Protein AF-A0A814Y1B4-F1 (afdb_monomer_lite)

Organism: NCBI:txid1234261

InterPro domains:
  IPR002110 Ankyrin repeat [PF00023] (1-26)
  IPR002110 Ankyrin repeat [PF12796] (43-124)
  IPR002110 Ankyrin repeat [PS50088] (1-27)
  IPR002110 Ankyrin repeat [PS50088] (38-70)
  IPR002110 Ankyrin repeat [PS50088] (71-103)
  IPR002110 Ankyrin repeat [SM00248] (1-24)
  IPR002110 Ankyrin repeat [SM00248] (38-67)
  IPR002110 Ankyrin repeat [SM00248] (71-100)
  IPR036770 Ankyrin repeat-containing domain superfamily [G3DSA:1.25.40.20] (1-32)
  IPR036770 Ankyrin repeat-containing domain superfamily [G3DSA:1.25.40.20] (34-125)
  IPR036770 Ankyrin repeat-containing domain superfamily [SSF48403] (1-124)

Sequence (125 aa):
MWAATLGHLEITQLLLDHGADVNIQSSAFLGMEEGFIKKGTALTYAIINQDEKIVKILLEKGANPDIQDKYGNSALMQASQFNNENIIKLLLNHKANIYIKNKTGQTAKDIAQEMGHTQIVKLLS

Secondary structure (DSSP, 8-state):
--HHHHHHHHHHHHHHHTT--TT--B--B-SSSTT-B--B-HHHHHHHTT-HHHHHHHHHTT--TT---TTS--HHHHHHHTT-HHHHHHHHHTT--TT---TTS--HHHHHHHTT-HHHHHHT-

Radius of gyration: 14.16 Å; chains: 1; bounding box: 40×22×35 Å

Foldseek 3Di:
DPVLVVVLCVVLVVCVPVVHDQADFDLDDDDDDPPDRKRDGNLLNCLLVVPLPSNLVSLVVPHQQCDAIPQQDGSLLSNLQVLDPSSNVSCVVSVHDQCRAGPVRDGSLNSNVVNVSVVSVVVSD

pLDDT: mean 78.01, std 19.28, range [27.59, 95.94]

Structure (mmCIF, N/CA/C/O backbone):
data_AF-A0A814Y1B4-F1
#
_entry.id   AF-A0A814Y1B4-F1
#
loop_
_atom_site.group_PDB
_atom_site.id
_atom_site.type_symbol
_atom_site.label_atom_id
_atom_site.label_alt_id
_atom_site.label_comp_id
_atom_site.label_asym_id
_atom_site.label_entity_id
_atom_site.label_seq_id
_atom_site.pdbx_PDB_ins_code
_atom_site.Cartn_x
_atom_site.Cartn_y
_atom_site.Cartn_z
_atom_site.occupancy
_atom_site.B_iso_or_equiv
_atom_site.auth_seq_id
_atom_site.auth_comp_id
_atom_site.auth_asym_id
_atom_site.auth_atom_id
_atom_site.pdbx_PDB_model_num
ATOM 1 N N . MET A 1 1 ? 26.514 8.117 -3.969 1.00 34.56 1 MET A N 1
ATOM 2 C CA . MET A 1 1 ? 25.069 8.403 -3.807 1.00 34.56 1 MET A CA 1
ATOM 3 C C . MET A 1 1 ? 24.257 8.308 -5.116 1.00 34.56 1 MET A C 1
ATOM 5 O O . MET A 1 1 ? 23.044 8.343 -5.028 1.00 34.56 1 MET A O 1
ATOM 9 N N . TRP A 1 2 ? 24.857 8.110 -6.308 1.00 27.59 2 TRP A N 1
ATOM 10 C CA . TRP A 1 2 ? 24.115 7.997 -7.589 1.00 27.59 2 TRP A CA 1
ATOM 11 C C . TRP A 1 2 ? 23.751 6.572 -8.061 1.00 27.59 2 TRP A C 1
ATOM 13 O O . TRP A 1 2 ? 22.893 6.425 -8.925 1.00 27.59 2 TRP A O 1
ATOM 23 N N . ALA A 1 3 ? 24.343 5.514 -7.493 1.00 31.38 3 ALA A N 1
ATOM 24 C CA . ALA A 1 3 ? 24.112 4.139 -7.960 1.00 31.38 3 ALA A CA 1
ATOM 25 C C . ALA A 1 3 ? 22.742 3.557 -7.555 1.00 31.38 3 ALA A C 1
ATOM 27 O O . ALA A 1 3 ? 22.166 2.778 -8.306 1.00 31.38 3 ALA A O 1
ATOM 28 N N . ALA A 1 4 ? 22.196 3.958 -6.399 1.00 42.06 4 ALA A N 1
ATOM 29 C CA . ALA A 1 4 ? 20.906 3.452 -5.929 1.00 42.06 4 ALA A CA 1
ATOM 30 C C . ALA A 1 4 ? 19.780 3.876 -6.883 1.00 42.06 4 ALA A C 1
ATOM 32 O O . ALA A 1 4 ? 19.077 3.033 -7.424 1.00 42.06 4 ALA A O 1
ATOM 33 N N . THR A 1 5 ? 19.692 5.174 -7.191 1.00 37.25 5 THR A N 1
ATOM 34 C CA . THR A 1 5 ? 18.730 5.746 -8.148 1.00 37.25 5 THR A CA 1
ATOM 35 C C . THR A 1 5 ? 18.800 5.118 -9.541 1.00 37.25 5 THR A C 1
ATOM 37 O O . THR A 1 5 ? 17.758 4.941 -10.165 1.00 37.25 5 THR A O 1
ATOM 40 N N . LEU A 1 6 ? 19.995 4.732 -10.007 1.00 38.88 6 LEU A N 1
ATOM 41 C CA . LEU A 1 6 ? 20.175 4.060 -11.299 1.00 38.88 6 LEU A CA 1
ATOM 42 C C . LEU A 1 6 ? 19.652 2.617 -11.274 1.00 38.88 6 LEU A C 1
ATOM 44 O O . LEU A 1 6 ? 18.872 2.252 -12.148 1.00 38.88 6 LEU A O 1
ATOM 48 N N . GLY A 1 7 ? 19.962 1.847 -10.2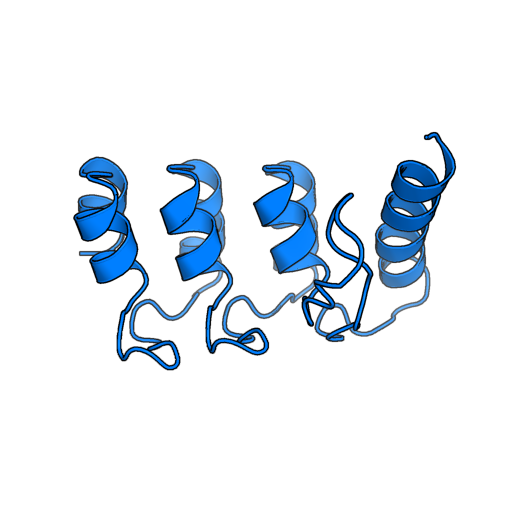25 1.00 48.81 7 GLY A N 1
ATOM 49 C CA . GLY A 1 7 ? 19.441 0.483 -10.070 1.00 48.81 7 GLY A CA 1
ATOM 50 C C . GLY A 1 7 ? 17.916 0.424 -9.898 1.00 48.81 7 GLY A C 1
ATOM 51 O O . GLY A 1 7 ? 17.280 -0.553 -10.283 1.00 48.81 7 GLY A O 1
ATOM 52 N N . HIS A 1 8 ? 17.304 1.479 -9.354 1.00 51.59 8 HIS A N 1
ATOM 53 C CA . HIS A 1 8 ? 15.853 1.572 -9.169 1.00 51.59 8 HIS A CA 1
ATOM 54 C C . HIS A 1 8 ? 15.090 1.781 -10.479 1.00 51.59 8 HIS A C 1
ATOM 56 O O . HIS A 1 8 ? 14.075 1.113 -10.703 1.00 51.59 8 HIS A O 1
ATOM 62 N N . LEU A 1 9 ? 15.600 2.669 -11.339 1.00 49.59 9 LEU A N 1
ATOM 63 C CA . LEU A 1 9 ? 15.057 2.884 -12.677 1.00 49.59 9 LEU A CA 1
ATOM 64 C C . LEU A 1 9 ? 15.305 1.647 -13.546 1.00 49.59 9 LEU A C 1
ATOM 66 O O . LEU A 1 9 ? 14.397 1.199 -14.236 1.00 49.59 9 LEU A O 1
ATOM 70 N N . GLU A 1 10 ? 16.491 1.038 -13.442 1.00 50.28 10 GLU A N 1
ATOM 71 C CA . GLU A 1 10 ? 16.812 -0.193 -14.163 1.00 50.28 10 GLU A CA 1
ATOM 72 C C . GLU A 1 10 ? 15.893 -1.344 -13.779 1.00 50.28 10 GLU A C 1
ATOM 74 O O . GLU A 1 10 ? 15.429 -2.003 -14.688 1.00 50.28 10 GLU A O 1
ATOM 79 N N . ILE A 1 11 ? 15.548 -1.578 -12.506 1.00 56.09 11 ILE A N 1
ATOM 80 C CA . ILE A 1 11 ? 14.642 -2.687 -12.140 1.00 56.09 11 ILE A CA 1
ATOM 81 C C . ILE A 1 11 ? 13.222 -2.455 -12.671 1.00 56.09 11 ILE A C 1
ATOM 83 O O . ILE A 1 11 ? 12.608 -3.388 -13.181 1.00 56.09 11 ILE A O 1
ATOM 87 N N . THR A 1 12 ? 12.687 -1.231 -12.584 1.00 55.28 12 THR A N 1
ATOM 88 C CA . THR A 1 12 ? 11.345 -0.947 -13.129 1.00 55.28 12 THR A CA 1
ATOM 89 C C . THR A 1 12 ? 11.333 -1.036 -14.653 1.00 55.28 12 THR A C 1
ATOM 91 O O . THR A 1 12 ? 10.412 -1.626 -15.215 1.00 55.28 12 THR A O 1
ATOM 94 N N . GLN A 1 13 ? 12.375 -0.527 -15.310 1.00 52.72 13 GLN A N 1
ATOM 95 C CA . GLN A 1 13 ? 12.519 -0.562 -16.763 1.00 52.72 13 GLN A CA 1
ATOM 96 C C . GLN A 1 13 ? 12.815 -1.983 -17.283 1.00 52.72 13 GLN A C 1
ATOM 98 O O . GLN A 1 13 ? 12.177 -2.418 -18.234 1.00 52.72 13 GLN A O 1
ATOM 103 N N . LEU A 1 14 ? 13.675 -2.767 -16.617 1.00 51.78 14 LEU A N 1
ATOM 104 C CA . LEU A 1 14 ? 13.932 -4.181 -16.944 1.00 51.78 14 LEU A CA 1
ATOM 105 C C . LEU A 1 14 ? 12.676 -5.033 -16.793 1.00 51.78 14 LEU A C 1
ATOM 107 O O . LEU A 1 14 ? 12.422 -5.879 -17.651 1.00 51.78 14 LEU A O 1
ATOM 111 N N . LEU A 1 15 ? 11.905 -4.828 -15.718 1.00 57.59 15 LEU A N 1
ATOM 112 C CA . LEU A 1 15 ? 10.669 -5.577 -15.488 1.00 57.59 15 LEU A CA 1
ATOM 113 C C . LEU A 1 15 ? 9.616 -5.255 -16.562 1.00 57.59 15 LEU A C 1
ATOM 115 O O . LEU A 1 15 ? 8.925 -6.161 -17.026 1.00 57.59 15 LEU A O 1
ATOM 119 N N . LEU A 1 16 ? 9.531 -3.988 -16.987 1.00 56.38 16 LEU A N 1
ATOM 120 C CA . LEU A 1 16 ? 8.621 -3.533 -18.044 1.00 56.38 16 LEU A CA 1
ATOM 121 C C . LEU A 1 16 ? 9.042 -3.998 -19.449 1.00 56.38 16 LEU A C 1
ATOM 123 O O . LEU A 1 16 ? 8.165 -4.367 -20.232 1.00 56.38 16 LEU A O 1
ATOM 127 N N . ASP A 1 17 ? 10.342 -4.012 -19.756 1.00 54.12 17 ASP A N 1
ATOM 128 C CA . ASP A 1 17 ? 10.852 -4.279 -21.109 1.00 54.12 17 ASP A CA 1
ATOM 129 C C . ASP A 1 17 ? 11.048 -5.778 -21.417 1.00 54.12 17 ASP A C 1
ATOM 131 O O . ASP A 1 17 ? 11.003 -6.166 -22.583 1.00 54.12 17 ASP A O 1
ATOM 135 N N . HIS A 1 18 ? 11.213 -6.646 -20.407 1.00 53.84 18 HIS A N 1
ATOM 136 C CA . HIS A 1 18 ? 11.494 -8.081 -20.620 1.00 53.84 18 HIS A CA 1
ATOM 137 C C . HIS A 1 18 ? 10.314 -9.026 -20.332 1.00 53.84 18 HIS A C 1
ATOM 139 O O . HIS A 1 18 ? 10.499 -10.242 -20.288 1.00 53.84 18 HIS A O 1
ATOM 145 N N . GLY A 1 19 ? 9.097 -8.504 -20.131 1.00 55.00 19 GLY A N 1
ATOM 146 C CA . GLY A 1 19 ? 7.923 -9.337 -19.823 1.00 55.00 19 GLY A CA 1
ATOM 147 C C . GLY A 1 19 ? 8.048 -10.088 -18.493 1.00 55.00 19 GLY A C 1
ATOM 148 O O . GLY A 1 19 ? 7.449 -11.149 -18.316 1.00 55.00 19 GLY A O 1
ATOM 149 N N . ALA A 1 20 ? 8.861 -9.565 -17.575 1.00 62.31 20 ALA A N 1
ATOM 150 C CA . ALA A 1 20 ? 9.033 -10.154 -16.262 1.00 62.31 20 ALA A CA 1
ATOM 151 C C . ALA A 1 20 ? 7.778 -9.924 -15.412 1.00 62.31 20 ALA A C 1
ATOM 153 O O . ALA A 1 20 ? 7.075 -8.923 -15.559 1.00 62.31 20 ALA A O 1
ATOM 154 N N . ASP A 1 21 ? 7.499 -10.857 -14.506 1.00 68.00 21 ASP A N 1
ATOM 155 C CA . ASP A 1 21 ? 6.341 -10.756 -13.626 1.00 68.00 21 ASP A CA 1
ATOM 156 C C . ASP A 1 21 ? 6.476 -9.532 -12.698 1.00 68.00 21 ASP A C 1
ATOM 158 O O . ASP A 1 21 ? 7.381 -9.433 -11.866 1.00 68.00 21 ASP A O 1
ATOM 162 N N . VAL A 1 22 ? 5.549 -8.584 -12.840 1.00 72.38 22 VAL A N 1
ATOM 163 C CA . VAL A 1 22 ? 5.480 -7.335 -12.061 1.00 72.38 22 VAL A CA 1
ATOM 164 C C . VAL A 1 22 ? 5.276 -7.585 -10.555 1.00 72.38 22 VAL A C 1
ATOM 166 O O . VAL A 1 22 ? 5.514 -6.706 -9.721 1.00 72.38 22 VAL A O 1
ATOM 169 N N . ASN A 1 23 ? 4.872 -8.805 -10.197 1.00 76.12 23 ASN A N 1
ATOM 170 C CA . ASN A 1 23 ? 4.595 -9.247 -8.835 1.00 76.12 23 ASN A CA 1
ATOM 171 C C . ASN A 1 23 ? 5.800 -9.846 -8.112 1.00 76.12 23 ASN A C 1
ATOM 173 O O . ASN A 1 23 ? 5.678 -10.242 -6.949 1.00 76.12 23 ASN A O 1
ATOM 177 N N . ILE A 1 24 ? 6.965 -9.911 -8.763 1.00 70.94 24 ILE A N 1
ATOM 178 C CA . ILE A 1 24 ? 8.170 -10.460 -8.146 1.00 70.94 24 ILE A CA 1
ATOM 179 C C . ILE A 1 24 ? 8.508 -9.665 -6.883 1.00 70.94 24 ILE A C 1
ATOM 181 O O . ILE A 1 24 ? 8.755 -8.456 -6.904 1.00 70.94 24 ILE A O 1
ATOM 185 N N . GLN A 1 25 ? 8.549 -10.380 -5.762 1.00 67.25 25 GLN A N 1
ATOM 186 C CA . GLN A 1 25 ? 9.084 -9.858 -4.518 1.00 67.25 25 GLN A CA 1
ATOM 187 C C . GLN A 1 25 ? 10.599 -9.987 -4.555 1.00 67.25 25 GLN A C 1
ATOM 189 O O . GLN A 1 25 ? 11.148 -11.073 -4.358 1.00 67.25 25 GLN A O 1
ATOM 194 N N . SER A 1 26 ? 11.283 -8.873 -4.781 1.00 62.06 26 SER A N 1
ATOM 195 C CA . SER A 1 26 ? 12.732 -8.841 -4.661 1.00 62.06 26 SER A CA 1
ATOM 196 C C . SER A 1 26 ? 13.112 -8.467 -3.233 1.00 62.06 26 SER A C 1
ATOM 198 O O . SER A 1 26 ? 12.504 -7.591 -2.608 1.00 62.06 26 SER A O 1
ATOM 200 N N . SER A 1 27 ? 14.155 -9.105 -2.706 1.00 56.06 27 SER A N 1
ATOM 201 C CA . SER A 1 27 ? 14.914 -8.568 -1.578 1.00 56.06 27 SER A CA 1
ATOM 202 C C . SER A 1 27 ? 15.782 -7.411 -2.077 1.00 56.06 27 SER A C 1
ATOM 204 O O . SER A 1 27 ? 17.008 -7.472 -2.025 1.00 56.06 27 SER A O 1
ATOM 206 N N . ALA A 1 28 ? 15.146 -6.388 -2.642 1.00 51.56 28 ALA A N 1
ATOM 207 C CA . ALA A 1 28 ? 15.835 -5.180 -3.037 1.00 51.56 28 ALA A CA 1
ATOM 208 C C . ALA A 1 28 ? 16.192 -4.402 -1.768 1.00 51.56 28 ALA A C 1
ATOM 210 O O . ALA A 1 28 ? 15.418 -4.333 -0.811 1.00 51.56 28 ALA A O 1
ATOM 211 N N . PHE A 1 29 ? 17.391 -3.838 -1.744 1.00 48.53 29 PHE A N 1
ATOM 212 C CA . PHE A 1 29 ? 17.830 -2.957 -0.675 1.00 48.53 29 PHE A CA 1
ATOM 213 C C . PHE A 1 29 ? 16.973 -1.680 -0.716 1.00 48.53 29 PHE A C 1
ATOM 215 O O . PHE A 1 29 ? 17.117 -0.852 -1.614 1.00 48.53 29 PHE A O 1
ATOM 222 N N . LEU A 1 30 ? 16.013 -1.564 0.207 1.00 48.34 30 LEU A N 1
ATOM 223 C CA . LEU A 1 30 ? 15.080 -0.440 0.296 1.00 48.34 30 LEU A CA 1
ATOM 224 C C . LEU A 1 30 ? 15.515 0.518 1.413 1.00 48.34 30 LEU A C 1
ATOM 226 O O . LEU A 1 30 ? 14.918 0.518 2.488 1.00 48.34 30 LEU A O 1
ATOM 230 N N . GLY A 1 31 ? 16.538 1.336 1.153 1.00 44.38 31 GLY A N 1
ATOM 231 C CA . GLY A 1 31 ? 16.888 2.487 1.999 1.00 44.38 31 GLY A CA 1
ATOM 232 C C . GLY A 1 31 ? 18.336 2.531 2.492 1.00 44.38 31 GLY A C 1
ATOM 233 O O . GLY A 1 31 ? 19.026 1.526 2.509 1.00 44.38 31 GLY A O 1
ATOM 234 N N . MET A 1 32 ? 18.782 3.730 2.882 1.00 40.84 32 MET A N 1
ATOM 235 C CA . MET A 1 32 ? 20.173 4.101 3.203 1.00 40.84 32 MET A CA 1
ATOM 236 C C . MET A 1 32 ? 20.730 3.541 4.528 1.00 40.84 32 MET A C 1
ATOM 238 O O . MET A 1 32 ? 21.880 3.828 4.849 1.00 40.84 32 MET A O 1
ATOM 242 N N . GLU A 1 33 ? 19.964 2.755 5.286 1.00 41.12 33 GLU A N 1
ATOM 243 C CA . GLU A 1 33 ? 20.452 2.123 6.518 1.00 41.12 33 GLU A CA 1
ATOM 244 C C . GLU A 1 33 ? 20.829 0.657 6.276 1.00 41.12 33 GLU A C 1
ATOM 246 O O . GLU A 1 33 ? 20.005 -0.175 5.880 1.00 41.12 33 GLU A O 1
ATOM 251 N N . GLU A 1 34 ? 22.101 0.341 6.527 1.00 36.16 34 GLU A N 1
ATOM 252 C CA . GLU A 1 34 ? 22.621 -1.024 6.525 1.00 36.16 34 GLU A CA 1
ATOM 253 C C . GLU A 1 34 ? 21.794 -1.906 7.481 1.00 36.16 34 GLU A C 1
ATOM 255 O O . GLU A 1 34 ? 21.759 -1.681 8.686 1.00 36.16 34 GLU A O 1
ATOM 260 N N . GLY A 1 35 ? 21.106 -2.920 6.939 1.00 44.09 35 GLY A N 1
ATOM 261 C CA . GLY A 1 35 ? 20.419 -3.956 7.728 1.00 44.09 35 GLY A CA 1
ATOM 262 C C . GLY A 1 35 ? 18.919 -4.131 7.464 1.00 44.09 35 GLY A C 1
ATOM 263 O O . GLY A 1 35 ? 18.358 -5.177 7.806 1.00 44.09 35 GLY A O 1
ATOM 264 N N . PHE A 1 36 ? 18.247 -3.195 6.787 1.00 47.50 36 PHE A N 1
ATOM 265 C CA . PHE A 1 36 ? 16.822 -3.333 6.452 1.00 47.50 36 PHE A CA 1
ATOM 266 C C . PHE A 1 36 ? 16.599 -3.960 5.067 1.00 47.50 36 PHE A C 1
ATOM 268 O O . PHE A 1 36 ? 16.192 -3.310 4.108 1.00 47.50 36 PHE A O 1
ATOM 275 N N . ILE A 1 37 ? 16.778 -5.281 4.955 1.00 48.75 37 ILE A N 1
ATOM 276 C CA . ILE A 1 37 ? 16.314 -6.019 3.766 1.00 48.75 37 ILE A CA 1
ATOM 277 C C . ILE A 1 37 ? 14.783 -6.093 3.815 1.00 48.75 37 ILE A C 1
ATOM 279 O O . ILE A 1 37 ? 14.219 -6.963 4.488 1.00 48.75 37 ILE A O 1
ATOM 283 N N . LYS A 1 38 ? 14.076 -5.170 3.160 1.00 56.84 38 LYS A N 1
ATOM 284 C CA . LYS A 1 38 ? 12.626 -5.283 2.947 1.00 56.84 38 LYS A CA 1
ATOM 285 C C . LYS A 1 38 ? 12.389 -6.084 1.666 1.00 56.84 38 LYS A C 1
ATOM 287 O O . LYS A 1 38 ? 12.850 -5.708 0.599 1.00 56.84 38 LYS A O 1
ATOM 292 N N . LYS A 1 39 ? 11.662 -7.200 1.776 1.00 63.22 39 LYS A N 1
ATOM 293 C CA . LYS A 1 39 ? 11.078 -7.852 0.598 1.00 63.22 39 LYS A CA 1
ATOM 294 C C . LYS A 1 39 ? 9.927 -6.975 0.125 1.00 63.22 39 LYS A C 1
ATOM 296 O O . LYS A 1 39 ? 8.991 -6.773 0.895 1.00 63.22 39 LYS A O 1
ATOM 301 N N . GLY A 1 40 ? 10.023 -6.452 -1.088 1.00 68.94 40 GLY A N 1
ATOM 302 C CA . GLY A 1 40 ? 9.017 -5.574 -1.678 1.00 68.94 40 GLY A CA 1
ATOM 303 C C . GLY A 1 40 ? 8.818 -5.885 -3.157 1.00 68.94 40 GLY A C 1
ATOM 304 O O . GLY A 1 40 ? 9.699 -6.446 -3.809 1.00 68.94 40 GLY A O 1
ATOM 305 N N . THR A 1 41 ? 7.645 -5.541 -3.674 1.00 79.31 41 THR A N 1
ATOM 306 C CA . THR A 1 41 ? 7.356 -5.540 -5.113 1.00 79.31 41 THR A CA 1
ATOM 307 C C . THR A 1 41 ? 7.713 -4.185 -5.720 1.00 79.31 41 THR A C 1
ATOM 309 O O . THR A 1 41 ? 7.830 -3.183 -5.000 1.00 79.31 41 THR A O 1
ATOM 312 N N . ALA A 1 42 ? 7.806 -4.122 -7.051 1.00 80.00 42 ALA A N 1
ATOM 313 C CA . ALA A 1 42 ? 7.937 -2.855 -7.774 1.00 80.00 42 ALA A CA 1
ATOM 314 C C . ALA A 1 42 ? 6.844 -1.846 -7.366 1.00 80.00 42 ALA A C 1
ATOM 316 O O . ALA A 1 42 ? 7.122 -0.660 -7.194 1.00 80.00 42 ALA A O 1
ATOM 317 N N . LEU A 1 43 ? 5.619 -2.327 -7.116 1.00 84.94 43 LEU A N 1
ATOM 318 C CA . LEU A 1 43 ? 4.501 -1.498 -6.668 1.00 84.94 43 LEU A CA 1
ATOM 319 C C . LEU A 1 43 ? 4.766 -0.874 -5.293 1.00 84.94 43 LEU A C 1
ATOM 321 O O . LEU A 1 43 ? 4.615 0.333 -5.126 1.00 84.94 43 LEU A O 1
ATOM 325 N N . THR A 1 44 ? 5.212 -1.666 -4.312 1.00 83.44 44 THR A N 1
ATOM 326 C CA . THR A 1 44 ? 5.534 -1.126 -2.977 1.00 83.44 44 THR A CA 1
ATOM 327 C C . THR A 1 44 ? 6.677 -0.115 -3.018 1.00 83.44 44 THR A C 1
ATOM 329 O O . THR A 1 44 ? 6.655 0.858 -2.269 1.00 83.44 44 THR A O 1
ATOM 332 N N . TYR A 1 45 ? 7.638 -0.291 -3.928 1.00 78.94 45 TYR A N 1
ATOM 333 C CA . TYR A 1 45 ? 8.710 0.678 -4.135 1.00 78.94 45 TYR A CA 1
ATOM 334 C C . TYR A 1 45 ? 8.180 2.012 -4.671 1.00 78.94 45 TYR A C 1
ATOM 336 O O . TYR A 1 45 ? 8.512 3.071 -4.137 1.00 78.94 45 TYR A O 1
ATOM 344 N N . ALA A 1 46 ? 7.319 1.970 -5.689 1.00 84.44 46 ALA A N 1
ATOM 345 C CA . ALA A 1 46 ? 6.696 3.168 -6.243 1.00 84.44 46 ALA A CA 1
ATOM 346 C C . ALA A 1 46 ? 5.871 3.927 -5.185 1.00 84.44 46 ALA A C 1
ATOM 348 O O . ALA A 1 46 ? 5.924 5.153 -5.126 1.00 84.44 46 ALA A O 1
ATOM 349 N N . ILE A 1 47 ? 5.189 3.201 -4.291 1.00 86.62 47 ILE A N 1
ATOM 350 C CA . ILE A 1 47 ? 4.425 3.783 -3.176 1.00 86.62 47 ILE A CA 1
ATOM 351 C C . ILE A 1 47 ? 5.336 4.471 -2.156 1.00 86.62 47 ILE A C 1
ATOM 353 O O . ILE A 1 47 ? 5.033 5.587 -1.745 1.00 86.62 47 ILE A O 1
ATOM 357 N N . ILE A 1 48 ? 6.453 3.845 -1.767 1.00 83.62 48 ILE A N 1
ATOM 358 C CA . ILE A 1 48 ? 7.411 4.437 -0.813 1.00 83.62 48 ILE A CA 1
ATOM 359 C C . ILE A 1 48 ? 8.002 5.741 -1.364 1.00 83.62 48 ILE A C 1
ATOM 361 O O . ILE A 1 48 ? 8.177 6.701 -0.618 1.00 83.62 48 ILE A O 1
ATOM 365 N N . ASN A 1 49 ? 8.270 5.797 -2.671 1.00 81.19 49 ASN A N 1
ATOM 366 C CA . ASN A 1 49 ? 8.729 7.020 -3.337 1.00 81.19 49 ASN A CA 1
ATOM 367 C C . ASN A 1 49 ? 7.599 8.010 -3.652 1.00 81.19 49 ASN A C 1
ATOM 369 O O . ASN A 1 49 ? 7.872 9.093 -4.161 1.00 81.19 49 ASN A O 1
ATOM 373 N N . GLN A 1 50 ? 6.3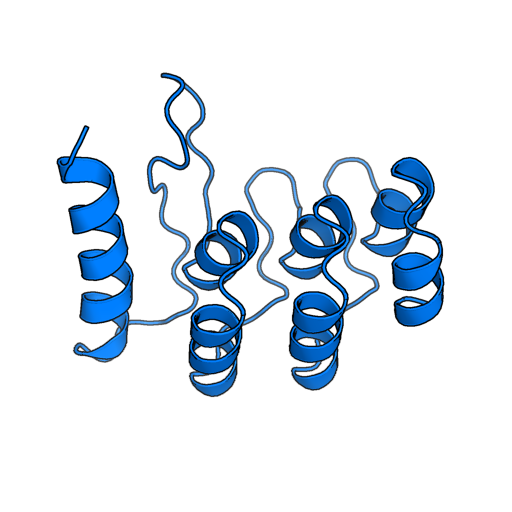47 7.649 -3.361 1.00 85.19 50 GLN A N 1
ATOM 374 C CA . GLN A 1 50 ? 5.150 8.430 -3.671 1.00 85.19 50 GLN A CA 1
ATOM 375 C C . GLN A 1 50 ? 5.011 8.785 -5.165 1.00 85.19 50 GLN A C 1
ATOM 377 O O . GLN A 1 50 ? 4.427 9.810 -5.517 1.00 85.19 50 GLN A O 1
ATOM 382 N N . ASP A 1 51 ? 5.519 7.929 -6.057 1.00 85.94 51 ASP A N 1
ATOM 383 C CA . ASP A 1 51 ? 5.417 8.134 -7.502 1.00 85.94 51 ASP A CA 1
ATOM 384 C C . ASP A 1 51 ? 4.092 7.573 -8.034 1.00 85.94 51 ASP A C 1
ATOM 386 O O . ASP A 1 51 ? 3.981 6.419 -8.458 1.00 85.94 51 ASP A O 1
ATOM 390 N N . GLU A 1 52 ? 3.065 8.420 -8.018 1.00 88.88 52 GLU A N 1
ATOM 391 C CA . GLU A 1 52 ? 1.716 8.091 -8.489 1.00 88.88 52 GLU A CA 1
ATOM 392 C C . GLU A 1 52 ? 1.685 7.593 -9.942 1.00 88.88 52 GLU A C 1
ATOM 394 O O . GLU A 1 52 ? 0.861 6.739 -10.286 1.00 88.88 52 GLU A O 1
ATOM 399 N N . LYS A 1 53 ? 2.580 8.099 -10.803 1.00 86.94 53 LYS A N 1
ATOM 400 C CA . LYS A 1 53 ? 2.622 7.708 -12.219 1.00 86.94 53 LYS A CA 1
ATOM 401 C C . LYS A 1 53 ? 3.118 6.278 -12.355 1.00 86.94 53 LYS A C 1
ATOM 403 O O . LYS A 1 53 ? 2.489 5.487 -13.057 1.00 86.94 53 LYS A O 1
ATOM 408 N N . ILE A 1 54 ? 4.202 5.935 -11.659 1.00 83.75 54 ILE A N 1
ATOM 409 C CA . ILE A 1 54 ? 4.739 4.571 -11.669 1.00 83.75 54 ILE A CA 1
ATOM 410 C C . ILE A 1 54 ? 3.754 3.608 -10.999 1.00 83.75 54 ILE A C 1
ATOM 412 O O . ILE A 1 54 ? 3.504 2.535 -11.545 1.00 83.75 54 ILE A O 1
ATOM 416 N N . VAL A 1 55 ? 3.129 3.994 -9.879 1.00 88.69 55 VAL A N 1
ATOM 417 C CA . VAL A 1 55 ? 2.077 3.184 -9.233 1.00 88.69 55 VAL A CA 1
ATOM 418 C C . VAL A 1 55 ? 0.967 2.848 -10.226 1.00 88.69 55 VAL A C 1
ATOM 420 O O . VAL A 1 55 ? 0.601 1.681 -10.363 1.00 88.69 55 VAL A O 1
ATOM 423 N N . LYS A 1 56 ? 0.462 3.850 -10.954 1.00 89.06 56 LYS A N 1
ATOM 424 C CA . LYS A 1 56 ? -0.583 3.648 -11.960 1.00 89.06 56 LYS A CA 1
ATOM 425 C C . LYS A 1 56 ? -0.133 2.693 -13.069 1.00 89.06 56 LYS A C 1
ATOM 427 O O . LYS A 1 56 ? -0.850 1.739 -13.350 1.00 89.06 56 LYS A O 1
ATOM 432 N N . ILE A 1 57 ? 1.052 2.906 -13.648 1.00 86.31 57 ILE A N 1
ATOM 433 C CA . ILE A 1 57 ? 1.591 2.047 -14.718 1.00 86.31 57 ILE A CA 1
ATOM 434 C C . ILE A 1 57 ? 1.724 0.597 -14.241 1.00 86.31 57 ILE A C 1
ATOM 436 O O . ILE A 1 57 ? 1.340 -0.325 -14.955 1.00 86.31 57 ILE A O 1
ATOM 440 N N . LEU A 1 58 ? 2.246 0.379 -13.032 1.00 86.19 58 LEU A N 1
ATOM 441 C CA . LEU A 1 58 ? 2.424 -0.966 -12.485 1.00 86.19 58 LEU A CA 1
ATOM 442 C C . LEU A 1 58 ? 1.079 -1.665 -12.258 1.00 86.19 58 LEU A C 1
ATOM 444 O O . LEU A 1 58 ? 0.936 -2.834 -12.613 1.00 86.19 58 LEU A O 1
ATOM 448 N N . LEU A 1 59 ? 0.082 -0.956 -11.726 1.00 89.31 59 LEU A N 1
ATOM 449 C CA . LEU A 1 59 ? -1.268 -1.495 -11.546 1.00 89.31 59 LEU A CA 1
ATOM 450 C C . LEU A 1 59 ? -1.940 -1.826 -12.889 1.00 89.31 59 LEU A C 1
ATOM 452 O O . LEU A 1 59 ? -2.504 -2.910 -13.035 1.00 89.31 59 LEU A O 1
ATOM 456 N N . GLU A 1 60 ? -1.801 -0.961 -13.898 1.00 88.81 60 GLU A N 1
ATOM 457 C CA . GLU A 1 60 ? -2.294 -1.210 -15.264 1.00 88.81 60 GLU A CA 1
ATOM 458 C C . GLU A 1 60 ? -1.602 -2.413 -15.927 1.00 88.81 60 GLU A C 1
ATOM 460 O O . GLU A 1 60 ? -2.198 -3.105 -16.753 1.00 88.81 60 GLU A O 1
ATOM 465 N N . LYS A 1 61 ? -0.356 -2.704 -15.538 1.00 84.00 61 LYS A N 1
ATOM 466 C CA . LYS A 1 61 ? 0.411 -3.884 -15.968 1.00 84.00 61 LYS A CA 1
ATOM 467 C C . LYS A 1 61 ? 0.082 -5.156 -15.176 1.00 84.00 61 LYS A C 1
ATOM 469 O O . LYS A 1 61 ? 0.698 -6.189 -15.425 1.00 84.00 61 LYS A O 1
ATOM 474 N N . GLY A 1 62 ? -0.885 -5.109 -14.260 1.00 85.19 62 GLY A N 1
ATOM 475 C CA . GLY A 1 62 ? -1.328 -6.270 -13.486 1.00 85.19 62 GLY A CA 1
ATOM 476 C C . GLY A 1 62 ? -0.562 -6.491 -12.182 1.00 85.19 62 GLY A C 1
ATOM 477 O O . GLY A 1 62 ? -0.527 -7.618 -11.683 1.00 85.19 62 GLY A O 1
ATOM 478 N N . ALA A 1 63 ? 0.056 -5.446 -11.620 1.00 87.56 63 ALA A N 1
ATOM 479 C CA . ALA A 1 63 ? 0.616 -5.526 -10.276 1.00 87.56 63 ALA A CA 1
ATOM 480 C C . ALA A 1 63 ? -0.488 -5.816 -9.259 1.00 87.56 63 ALA A C 1
ATOM 482 O O . ALA A 1 63 ? -1.497 -5.117 -9.193 1.00 87.56 63 ALA A O 1
ATOM 483 N N . ASN A 1 64 ? -0.266 -6.833 -8.440 1.00 89.69 64 ASN A N 1
ATOM 484 C CA . ASN A 1 64 ? -1.158 -7.249 -7.383 1.00 89.69 64 ASN A CA 1
ATOM 485 C C . ASN A 1 64 ? -0.885 -6.403 -6.120 1.00 89.69 64 ASN A C 1
ATOM 487 O O . ASN A 1 64 ? 0.173 -6.553 -5.495 1.00 89.69 64 ASN A O 1
ATOM 491 N N . PRO A 1 65 ? -1.824 -5.527 -5.712 1.00 92.00 65 PRO A N 1
ATOM 492 C CA . PRO A 1 65 ? -1.676 -4.687 -4.522 1.00 92.00 65 PRO A CA 1
ATOM 493 C C . PRO A 1 65 ? -1.757 -5.463 -3.198 1.00 92.00 65 PRO A C 1
ATOM 495 O O . PRO A 1 65 ? -1.359 -4.938 -2.153 1.00 92.00 65 PRO A O 1
ATOM 498 N N . ASP A 1 66 ? -2.231 -6.707 -3.233 1.00 93.06 66 ASP A N 1
ATOM 499 C CA . ASP A 1 66 ? -2.467 -7.532 -2.047 1.00 93.06 66 ASP A CA 1
ATOM 500 C C . ASP A 1 66 ? -1.228 -8.317 -1.605 1.00 93.06 66 ASP A C 1
ATOM 502 O O . ASP A 1 66 ? -1.241 -8.983 -0.569 1.00 93.06 66 ASP A O 1
ATOM 506 N N . ILE A 1 67 ? -0.134 -8.230 -2.366 1.00 88.44 67 ILE A N 1
ATOM 507 C CA . ILE A 1 67 ? 1.130 -8.866 -2.003 1.00 88.44 67 ILE A CA 1
ATOM 508 C C . ILE A 1 67 ? 1.663 -8.242 -0.713 1.00 88.44 67 ILE A C 1
ATOM 510 O O . ILE A 1 67 ? 1.939 -7.044 -0.638 1.00 88.44 67 ILE A O 1
ATOM 514 N N . GLN A 1 68 ? 1.834 -9.090 0.298 1.00 89.44 68 GLN A N 1
ATOM 515 C CA . GLN A 1 68 ? 2.304 -8.688 1.614 1.00 89.44 68 GLN A CA 1
ATOM 516 C C . GLN A 1 68 ? 3.830 -8.754 1.714 1.00 89.44 68 GLN A C 1
ATOM 518 O O . GLN A 1 68 ? 4.457 -9.729 1.292 1.00 89.44 68 GLN A O 1
ATOM 523 N N . ASP A 1 69 ? 4.432 -7.733 2.319 1.00 84.06 69 ASP A N 1
ATOM 524 C CA . ASP A 1 69 ? 5.855 -7.731 2.655 1.00 84.06 69 ASP A CA 1
ATOM 525 C C . ASP A 1 69 ? 6.189 -8.723 3.794 1.00 84.06 69 ASP A C 1
ATOM 527 O O . ASP A 1 69 ? 5.338 -9.430 4.344 1.00 84.06 69 ASP A O 1
ATOM 531 N N . LYS A 1 70 ? 7.460 -8.760 4.212 1.00 82.88 70 LYS A N 1
ATOM 532 C CA . LYS A 1 70 ? 7.918 -9.639 5.306 1.00 82.88 70 LYS A CA 1
ATOM 533 C C . LYS A 1 70 ? 7.241 -9.372 6.664 1.00 82.88 70 LYS A C 1
ATOM 535 O O . LYS A 1 70 ? 7.334 -10.221 7.556 1.00 82.88 70 LYS A O 1
ATOM 540 N N . TYR A 1 71 ? 6.589 -8.227 6.836 1.00 85.12 71 TYR A N 1
ATOM 541 C CA . TYR A 1 71 ? 5.841 -7.829 8.029 1.00 85.12 71 TYR A CA 1
ATOM 542 C C . TYR A 1 71 ? 4.327 -8.038 7.872 1.00 85.12 71 TYR A C 1
ATOM 544 O O . TYR A 1 71 ? 3.573 -7.804 8.816 1.00 85.12 71 TYR A O 1
ATOM 552 N N . GLY A 1 72 ? 3.873 -8.533 6.719 1.00 89.38 72 GLY A N 1
ATOM 553 C CA . GLY A 1 72 ? 2.455 -8.689 6.417 1.00 89.38 72 GLY A CA 1
ATOM 554 C C . GLY A 1 72 ? 1.805 -7.412 5.871 1.00 89.38 72 GLY A C 1
ATOM 555 O O . GLY A 1 72 ? 0.585 -7.368 5.750 1.00 89.38 72 GLY A O 1
ATOM 556 N N . ASN A 1 73 ? 2.564 -6.361 5.561 1.00 90.19 73 ASN A N 1
ATOM 557 C CA . ASN A 1 73 ? 1.970 -5.122 5.070 1.00 90.19 73 ASN A CA 1
ATOM 558 C C . ASN A 1 73 ? 1.669 -5.213 3.571 1.00 90.19 73 ASN A C 1
ATOM 560 O O . ASN A 1 73 ? 2.564 -5.539 2.791 1.00 90.19 73 ASN A O 1
ATOM 564 N N . SER A 1 74 ? 0.436 -4.890 3.174 1.00 92.81 74 SER A N 1
ATOM 565 C CA . SER A 1 74 ? 0.042 -4.742 1.766 1.00 92.81 74 SER A CA 1
ATOM 566 C C . SER A 1 74 ? 0.408 -3.360 1.213 1.00 92.81 74 SER A C 1
ATOM 568 O O . SER A 1 74 ? 0.765 -2.443 1.963 1.00 92.81 74 SER A O 1
ATOM 570 N N . ALA A 1 75 ? 0.258 -3.173 -0.101 1.00 92.25 75 ALA A N 1
ATOM 571 C CA . ALA A 1 75 ? 0.438 -1.873 -0.747 1.00 92.25 75 ALA A CA 1
ATOM 572 C C . ALA A 1 75 ? -0.455 -0.782 -0.123 1.00 92.25 75 ALA A C 1
ATOM 574 O O . ALA A 1 75 ? -0.007 0.343 0.102 1.00 92.25 75 ALA A O 1
ATOM 575 N N . LEU A 1 76 ? -1.698 -1.131 0.225 1.00 94.00 76 LEU A N 1
ATOM 576 C CA . LEU A 1 76 ? -2.661 -0.203 0.817 1.00 94.00 76 LEU A CA 1
ATOM 577 C C . LEU A 1 76 ? -2.263 0.234 2.233 1.00 94.00 76 LEU A C 1
ATOM 579 O O . LEU A 1 76 ? -2.444 1.395 2.598 1.00 94.00 76 LEU A O 1
ATOM 583 N N . MET A 1 77 ? -1.674 -0.674 3.017 1.00 93.38 77 MET A N 1
ATOM 584 C CA . MET A 1 77 ? -1.133 -0.351 4.340 1.00 93.38 77 MET A CA 1
ATOM 585 C C . MET A 1 77 ? 0.041 0.616 4.242 1.00 93.38 77 MET A C 1
ATOM 587 O O . MET A 1 77 ? 0.072 1.600 4.973 1.00 93.38 77 MET A O 1
ATOM 591 N N . GLN A 1 78 ? 0.968 0.375 3.309 1.00 90.19 78 GLN A N 1
ATOM 592 C CA . GLN A 1 78 ? 2.093 1.282 3.065 1.00 90.19 78 GLN A CA 1
ATOM 593 C C . GLN A 1 78 ? 1.585 2.663 2.630 1.00 90.19 78 GLN A C 1
ATOM 595 O O . GLN A 1 78 ? 1.964 3.667 3.222 1.00 90.19 78 GLN A O 1
ATOM 600 N N . ALA A 1 79 ? 0.650 2.730 1.676 1.00 92.00 79 ALA A N 1
ATOM 601 C CA . ALA A 1 79 ? 0.059 3.997 1.238 1.00 92.00 79 ALA A CA 1
ATOM 602 C C . ALA A 1 79 ? -0.655 4.751 2.379 1.00 92.00 79 ALA A C 1
ATOM 604 O O . ALA A 1 79 ? -0.578 5.979 2.454 1.00 92.00 79 ALA A O 1
ATOM 605 N N . SER A 1 80 ? -1.287 4.022 3.306 1.00 92.81 80 SER A N 1
ATOM 606 C CA . SER A 1 80 ? -1.971 4.597 4.474 1.00 92.81 80 SER A CA 1
ATOM 607 C C . SER A 1 80 ? -1.013 5.266 5.463 1.00 92.81 80 SER A C 1
ATOM 609 O O . SER A 1 80 ? -1.418 6.202 6.151 1.00 92.81 80 SER A O 1
ATOM 611 N N . G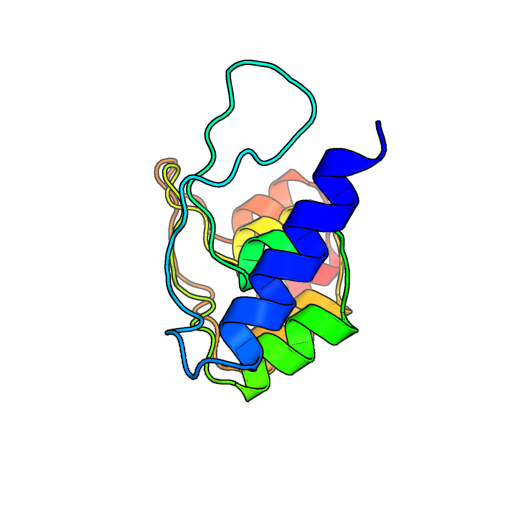LN A 1 81 ? 0.259 4.849 5.501 1.00 90.25 81 GLN A N 1
ATOM 612 C CA . GLN A 1 81 ? 1.300 5.490 6.316 1.00 90.25 81 GLN A CA 1
ATOM 613 C C . GLN A 1 81 ? 1.745 6.845 5.754 1.00 90.25 81 GLN A C 1
ATOM 615 O O . GLN A 1 81 ? 2.154 7.707 6.521 1.00 90.25 81 GLN A O 1
ATOM 620 N N . PHE A 1 82 ? 1.652 7.055 4.438 1.00 85.75 82 PHE A N 1
ATOM 621 C CA . PHE A 1 82 ? 2.136 8.275 3.776 1.00 85.75 82 PHE A CA 1
ATOM 622 C C . PHE A 1 82 ? 1.043 9.335 3.546 1.00 85.75 82 PHE A C 1
ATOM 624 O O . PHE A 1 82 ? 1.325 10.374 2.959 1.00 85.75 82 PHE A O 1
ATOM 631 N N . ASN A 1 83 ? -0.199 9.088 3.989 1.00 87.31 83 ASN A N 1
ATOM 632 C CA . ASN A 1 83 ? -1.360 9.975 3.792 1.00 87.31 83 ASN A CA 1
ATOM 633 C C . ASN A 1 83 ? -1.638 10.354 2.321 1.00 87.31 83 ASN A C 1
ATOM 635 O O . ASN A 1 83 ? -2.224 11.401 2.045 1.00 87.31 83 ASN A O 1
ATOM 639 N N . ASN A 1 84 ? -1.213 9.533 1.356 1.00 87.00 84 ASN A N 1
ATOM 640 C CA . ASN A 1 84 ? -1.404 9.844 -0.058 1.00 87.00 84 ASN A CA 1
ATOM 641 C C . ASN A 1 84 ? -2.751 9.293 -0.559 1.00 87.00 84 ASN A C 1
ATOM 643 O O . ASN A 1 84 ? -2.888 8.116 -0.905 1.00 87.00 84 ASN A O 1
ATOM 647 N N . GLU A 1 85 ? -3.750 10.175 -0.625 1.00 92.69 85 GLU A N 1
ATOM 648 C CA . GLU A 1 85 ? -5.100 9.858 -1.104 1.00 92.69 85 GLU A CA 1
ATOM 649 C C . GLU A 1 85 ? -5.145 9.344 -2.544 1.00 92.69 85 GLU A C 1
ATOM 651 O O . GLU A 1 85 ? -5.975 8.491 -2.863 1.00 92.69 85 GLU A O 1
ATOM 656 N N . ASN A 1 86 ? -4.295 9.867 -3.428 1.00 93.50 86 ASN A N 1
ATOM 657 C CA . ASN A 1 86 ? -4.315 9.508 -4.844 1.00 93.50 86 ASN A CA 1
ATOM 658 C C . ASN A 1 86 ? -3.850 8.067 -5.036 1.00 93.50 86 ASN A C 1
ATOM 660 O O . ASN A 1 86 ? -4.505 7.297 -5.737 1.00 93.50 86 ASN A O 1
ATOM 664 N N . ILE A 1 87 ? -2.773 7.677 -4.351 1.00 93.94 87 ILE A N 1
ATOM 665 C CA . ILE A 1 87 ? -2.275 6.298 -4.357 1.00 93.94 87 ILE A CA 1
ATOM 666 C C . ILE A 1 87 ? -3.324 5.348 -3.771 1.00 93.94 87 ILE A C 1
ATOM 668 O O . ILE A 1 87 ? -3.595 4.307 -4.365 1.00 93.94 87 ILE A O 1
ATOM 672 N N . ILE A 1 88 ? -3.969 5.715 -2.658 1.00 94.56 88 ILE A N 1
ATOM 673 C CA . ILE A 1 88 ? -5.060 4.919 -2.066 1.00 94.56 88 ILE A CA 1
ATOM 674 C C . ILE A 1 88 ? -6.194 4.728 -3.081 1.00 94.56 88 ILE A C 1
ATOM 676 O O . ILE A 1 88 ? -6.613 3.598 -3.322 1.00 94.56 88 ILE A O 1
ATOM 680 N N . LYS A 1 89 ? -6.653 5.803 -3.736 1.00 94.75 89 LYS A N 1
ATOM 681 C CA . LYS A 1 89 ? -7.696 5.727 -4.773 1.00 94.75 89 LYS A CA 1
ATOM 682 C C . LYS A 1 89 ? -7.266 4.850 -5.951 1.00 94.75 89 LYS A C 1
ATOM 684 O O . LYS A 1 89 ? -8.065 4.043 -6.416 1.00 94.75 89 LYS A O 1
ATOM 689 N N . LEU A 1 90 ? -6.019 4.961 -6.415 1.00 94.81 90 LEU A N 1
ATOM 690 C CA . LEU A 1 90 ? -5.483 4.112 -7.485 1.00 94.81 90 LEU A CA 1
ATOM 691 C C . LEU A 1 90 ? -5.506 2.629 -7.100 1.00 94.81 90 LEU A C 1
ATOM 693 O O . LEU A 1 90 ? -5.942 1.806 -7.906 1.00 94.81 90 LEU A O 1
ATOM 697 N N . LEU A 1 91 ? -5.090 2.297 -5.877 1.00 94.31 91 LEU A N 1
ATOM 698 C CA . LEU A 1 91 ? -5.096 0.927 -5.360 1.00 94.31 91 LEU A CA 1
ATOM 699 C C . LEU A 1 91 ? -6.526 0.380 -5.225 1.00 94.31 91 LEU A C 1
ATOM 701 O O . LEU A 1 91 ? -6.798 -0.735 -5.668 1.00 94.31 91 LEU A O 1
ATOM 705 N N . LEU A 1 92 ? -7.457 1.172 -4.684 1.00 93.94 92 LEU A N 1
ATOM 706 C CA . LEU A 1 92 ? -8.870 0.790 -4.561 1.00 93.94 92 LEU A CA 1
ATOM 707 C C . LEU A 1 92 ? -9.533 0.585 -5.930 1.00 93.94 92 LEU A C 1
ATOM 709 O O . LEU A 1 92 ? -10.252 -0.395 -6.125 1.00 93.94 92 LEU A O 1
ATOM 713 N N . ASN A 1 93 ? -9.235 1.446 -6.908 1.00 94.75 93 ASN A N 1
ATOM 714 C CA . ASN A 1 93 ? -9.717 1.293 -8.285 1.00 94.75 93 ASN A CA 1
ATOM 715 C C . ASN A 1 93 ? -9.222 -0.009 -8.938 1.00 94.75 93 ASN A C 1
ATOM 717 O O . ASN A 1 93 ? -9.915 -0.573 -9.782 1.00 94.75 93 ASN A O 1
ATOM 721 N N . HIS A 1 94 ? -8.062 -0.516 -8.511 1.00 93.56 94 HIS A N 1
ATOM 722 C CA . HIS A 1 94 ? -7.511 -1.807 -8.933 1.00 93.56 94 HIS A CA 1
ATOM 723 C C . HIS A 1 94 ? -7.847 -2.948 -7.961 1.00 93.56 94 HIS A C 1
ATOM 725 O O . HIS A 1 94 ? -7.156 -3.963 -7.930 1.00 93.56 94 HIS A O 1
ATOM 731 N N . LYS A 1 95 ? -8.946 -2.810 -7.203 1.00 92.62 95 LYS A N 1
ATOM 732 C CA . LYS A 1 95 ? -9.519 -3.845 -6.327 1.00 92.62 95 LYS A CA 1
ATOM 733 C C . LYS A 1 95 ? -8.589 -4.318 -5.204 1.00 92.62 95 LYS A C 1
ATOM 735 O O . LYS A 1 95 ? -8.687 -5.471 -4.791 1.00 92.62 95 LYS A O 1
ATOM 740 N N . ALA A 1 96 ? -7.725 -3.441 -4.687 1.00 93.38 96 ALA A N 1
ATOM 741 C CA . ALA A 1 96 ? -6.937 -3.750 -3.497 1.00 93.38 96 ALA A CA 1
ATOM 742 C C . ALA A 1 96 ? -7.836 -4.142 -2.314 1.00 93.38 96 ALA A C 1
ATOM 744 O O . ALA A 1 96 ? -8.822 -3.462 -2.008 1.00 93.38 96 ALA A O 1
ATOM 745 N N . ASN A 1 97 ? -7.480 -5.223 -1.628 1.00 94.00 97 ASN A N 1
ATOM 746 C CA . ASN A 1 97 ? -8.244 -5.744 -0.509 1.00 94.00 97 ASN A CA 1
ATOM 747 C C . ASN A 1 97 ? -7.983 -4.927 0.766 1.00 94.00 97 ASN A C 1
ATOM 749 O O . ASN A 1 97 ? -6.903 -4.964 1.363 1.00 94.00 97 ASN A O 1
ATOM 753 N N . ILE A 1 98 ? -9.020 -4.224 1.220 1.00 94.88 98 ILE A N 1
ATOM 754 C CA . ILE A 1 98 ? -8.986 -3.378 2.420 1.00 94.88 98 ILE A CA 1
ATOM 755 C C . ILE A 1 98 ? -8.923 -4.174 3.736 1.00 94.88 98 ILE A C 1
ATOM 757 O O . ILE A 1 98 ? -8.563 -3.614 4.770 1.00 94.88 98 ILE A O 1
ATOM 761 N N . TYR A 1 99 ? -9.258 -5.469 3.711 1.00 94.50 99 TYR A N 1
ATOM 762 C CA . TYR A 1 99 ? -9.385 -6.323 4.899 1.00 94.50 99 TYR A CA 1
ATOM 763 C C . TYR A 1 99 ? -8.130 -7.137 5.222 1.00 94.50 99 TYR A C 1
ATOM 765 O O . TYR A 1 99 ? -8.130 -7.900 6.192 1.00 94.50 99 TYR A O 1
ATOM 773 N N . ILE A 1 100 ? -7.067 -7.007 4.422 1.00 94.19 100 ILE A N 1
ATOM 774 C CA . ILE A 1 100 ? -5.788 -7.655 4.719 1.00 94.19 100 ILE A CA 1
ATOM 775 C C . ILE A 1 100 ? -5.321 -7.207 6.103 1.00 94.19 100 ILE A C 1
ATOM 777 O O . ILE A 1 100 ? -5.429 -6.033 6.452 1.00 94.19 100 ILE A O 1
ATOM 781 N N . LYS A 1 101 ? -4.792 -8.156 6.878 1.00 95.44 101 LYS A N 1
ATOM 782 C CA . LYS A 1 101 ? -4.172 -7.904 8.178 1.00 95.44 101 LYS A CA 1
ATOM 783 C C . LYS A 1 101 ? -2.683 -8.189 8.105 1.00 95.44 101 LYS A C 1
ATOM 785 O O . LYS A 1 101 ? -2.274 -9.217 7.558 1.00 95.44 101 LYS A O 1
ATOM 790 N N . ASN A 1 102 ? -1.883 -7.290 8.661 1.00 93.50 102 ASN A N 1
ATOM 791 C CA . ASN A 1 102 ? -0.456 -7.527 8.830 1.00 93.50 102 ASN A CA 1
ATOM 792 C C . ASN A 1 102 ? -0.194 -8.464 10.023 1.00 93.50 102 ASN A C 1
ATOM 794 O O . ASN A 1 102 ? -1.118 -8.948 10.682 1.00 93.50 102 ASN A O 1
ATOM 798 N N . LYS A 1 103 ? 1.083 -8.724 10.323 1.00 93.44 103 LYS A N 1
ATOM 799 C CA . LYS A 1 103 ? 1.467 -9.617 11.429 1.00 93.44 103 LYS A CA 1
ATOM 800 C C . LYS A 1 103 ? 1.084 -9.099 12.818 1.00 93.44 103 LYS A C 1
ATOM 802 O O . LYS A 1 103 ? 1.026 -9.899 13.744 1.00 93.44 103 LYS A O 1
ATOM 807 N N . THR A 1 104 ? 0.820 -7.801 12.969 1.00 93.19 104 THR A N 1
ATOM 808 C CA . THR A 1 104 ? 0.312 -7.206 14.216 1.00 93.19 104 THR A CA 1
ATOM 809 C C . THR A 1 104 ? -1.219 -7.208 14.281 1.00 93.19 104 THR A C 1
ATOM 811 O O . THR A 1 104 ? -1.789 -6.777 15.278 1.00 93.19 104 THR A O 1
ATOM 814 N N . GLY A 1 105 ? -1.901 -7.733 13.255 1.00 94.44 105 GLY A N 1
ATOM 815 C CA . GLY A 1 105 ? -3.360 -7.809 13.187 1.00 94.44 105 GLY A CA 1
ATOM 816 C C . GLY A 1 105 ? -4.040 -6.527 12.700 1.00 94.44 105 GLY A C 1
ATOM 817 O O . GLY A 1 105 ? -5.269 -6.474 12.713 1.00 94.44 105 GLY A O 1
ATOM 818 N N . GLN A 1 106 ? -3.270 -5.533 12.254 1.00 95.00 106 GLN A N 1
ATOM 819 C CA . GLN A 1 106 ? -3.762 -4.239 11.784 1.00 95.00 106 GLN A CA 1
ATOM 820 C C . GLN A 1 106 ? -4.127 -4.285 10.298 1.00 95.00 106 GLN A C 1
ATOM 822 O O . GLN A 1 106 ? -3.427 -4.899 9.486 1.00 95.00 10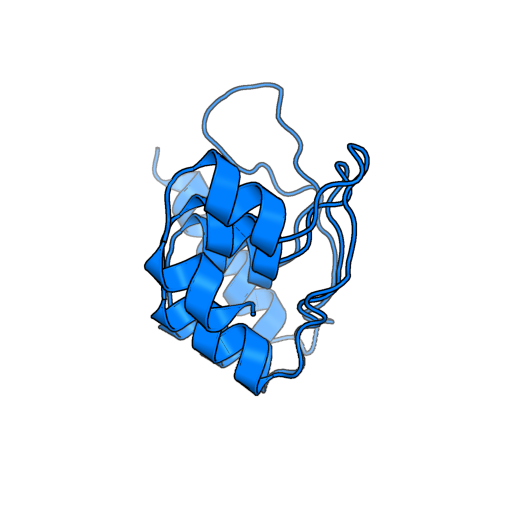6 GLN A O 1
ATOM 827 N N . THR A 1 107 ? -5.211 -3.602 9.946 1.00 95.94 107 THR A N 1
ATOM 828 C CA . THR A 1 107 ? -5.639 -3.306 8.574 1.00 95.94 107 THR A CA 1
ATOM 829 C C . THR A 1 107 ? -5.074 -1.966 8.091 1.00 95.94 107 THR A C 1
ATOM 831 O O . THR A 1 107 ? -4.543 -1.176 8.872 1.00 95.94 107 THR A O 1
ATOM 834 N N . ALA A 1 108 ? -5.226 -1.660 6.798 1.00 94.06 108 ALA A N 1
ATOM 835 C CA . ALA A 1 108 ? -4.867 -0.342 6.262 1.00 94.06 108 ALA A CA 1
ATOM 836 C C . ALA A 1 108 ? -5.622 0.801 6.971 1.00 94.06 108 ALA A C 1
ATOM 838 O O . ALA A 1 108 ? -5.048 1.857 7.239 1.00 94.06 108 ALA A O 1
ATOM 839 N N . LYS A 1 109 ? -6.887 0.563 7.344 1.00 95.31 109 LYS A N 1
ATOM 840 C CA . LYS A 1 109 ? -7.702 1.517 8.100 1.00 95.31 109 LYS A CA 1
ATOM 841 C C . LYS A 1 109 ? -7.168 1.733 9.515 1.00 95.31 109 LYS A C 1
ATOM 843 O O . LYS A 1 109 ? -7.088 2.883 9.936 1.00 95.31 109 LYS A O 1
ATOM 848 N N . ASP A 1 110 ? -6.771 0.668 10.212 1.00 95.19 110 ASP A N 1
ATOM 849 C CA . ASP A 1 110 ? -6.210 0.774 11.568 1.00 95.19 110 ASP A CA 1
ATOM 850 C C . ASP A 1 110 ? -4.916 1.601 11.560 1.00 95.19 110 ASP A C 1
ATOM 852 O O . ASP A 1 110 ? -4.739 2.488 12.390 1.00 95.19 110 ASP A O 1
ATOM 856 N N . ILE A 1 111 ? -4.055 1.384 10.559 1.00 93.31 111 ILE A N 1
ATOM 857 C CA . ILE A 1 111 ? -2.831 2.176 10.363 1.00 93.31 111 ILE A CA 1
ATOM 858 C C . ILE A 1 111 ? -3.167 3.648 10.090 1.00 93.31 111 ILE A C 1
ATOM 860 O O . ILE A 1 111 ? -2.570 4.541 10.685 1.00 93.31 111 ILE A O 1
ATOM 864 N N . ALA A 1 112 ? -4.136 3.926 9.212 1.00 94.00 112 ALA A N 1
ATOM 865 C CA . ALA A 1 112 ? -4.564 5.298 8.938 1.00 94.00 112 ALA A CA 1
ATOM 866 C C . ALA A 1 112 ? -5.148 5.990 10.185 1.00 94.00 112 ALA A C 1
ATOM 868 O O . ALA A 1 112 ? -4.950 7.191 10.362 1.00 94.00 112 ALA A O 1
ATOM 869 N N . GLN A 1 113 ? -5.849 5.250 11.051 1.00 94.88 113 GLN A N 1
ATOM 870 C CA . GLN A 1 113 ? -6.364 5.763 12.323 1.00 94.88 113 GLN A CA 1
ATOM 871 C C . GLN A 1 113 ? -5.237 6.076 13.309 1.00 94.88 113 GLN A C 1
ATOM 873 O O . GLN A 1 113 ? -5.240 7.162 13.885 1.00 94.88 113 GLN A O 1
ATOM 878 N N . GLU A 1 114 ? -4.268 5.171 13.463 1.00 93.69 114 GLU A N 1
ATOM 879 C CA . GLU A 1 114 ? -3.104 5.362 14.338 1.00 93.69 114 GLU A CA 1
ATOM 880 C C . GLU A 1 114 ? -2.281 6.592 13.929 1.00 93.69 114 GLU A C 1
ATOM 882 O O . GLU A 1 114 ? -1.851 7.368 14.779 1.00 93.69 114 GLU A O 1
ATOM 887 N N . MET A 1 115 ? -2.145 6.825 12.621 1.00 90.94 115 MET A N 1
ATOM 888 C CA . MET A 1 115 ? -1.451 7.994 12.070 1.00 90.94 115 MET A CA 1
ATOM 889 C C . MET A 1 115 ? -2.299 9.281 12.066 1.00 90.94 115 MET A C 1
ATOM 891 O O . MET A 1 115 ? -1.808 10.344 11.692 1.00 90.94 115 MET A O 1
ATOM 895 N N . GLY A 1 116 ? -3.582 9.222 12.439 1.00 92.88 116 GLY A N 1
ATOM 896 C CA . GLY A 1 116 ? -4.484 10.382 12.416 1.00 92.88 116 GLY A CA 1
ATOM 897 C C . GLY A 1 116 ? -4.925 10.829 11.012 1.00 92.88 116 GLY A C 1
ATOM 898 O O . GLY A 1 116 ? -5.486 11.917 10.845 1.00 92.88 116 GLY A O 1
ATOM 899 N N . HIS A 1 117 ? -4.725 9.995 9.989 1.00 93.88 117 HIS A N 1
ATOM 900 C CA . HIS A 1 117 ? -5.060 10.261 8.586 1.00 93.88 117 HIS A CA 1
ATOM 901 C C . HIS A 1 117 ? -6.563 10.115 8.320 1.00 93.88 117 HIS A C 1
ATOM 903 O O . HIS A 1 117 ? -7.028 9.236 7.594 1.00 93.88 117 HIS A O 1
ATOM 909 N N . THR A 1 118 ? -7.346 11.017 8.911 1.00 92.12 118 THR A N 1
ATOM 910 C CA . THR A 1 118 ? -8.818 10.975 8.934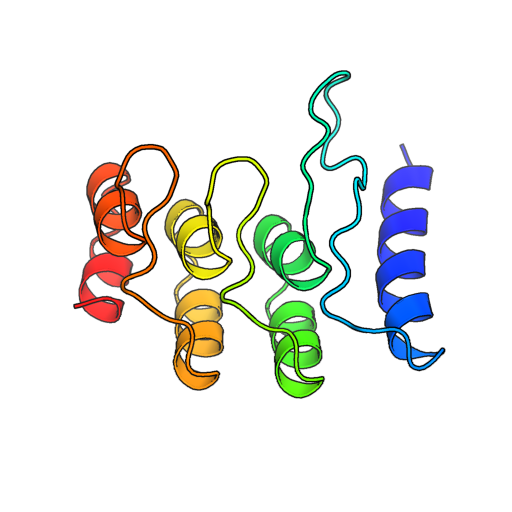 1.00 92.12 118 THR A CA 1
ATOM 911 C C . THR A 1 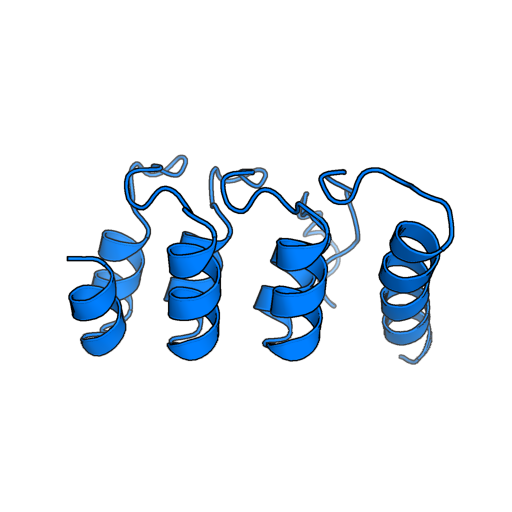118 ? -9.438 10.852 7.538 1.00 92.12 118 THR A C 1
ATOM 913 O O . THR A 1 118 ? -10.459 10.187 7.364 1.00 92.12 118 THR A O 1
ATOM 916 N N . GLN A 1 119 ? -8.824 11.466 6.525 1.00 91.94 119 GLN A N 1
ATOM 917 C CA . GLN A 1 119 ? -9.317 11.396 5.153 1.00 91.94 119 GLN A CA 1
ATOM 918 C C . GLN A 1 119 ? -9.089 10.013 4.522 1.00 91.94 119 GLN A C 1
ATOM 920 O O . GLN A 1 119 ? -9.984 9.495 3.857 1.00 91.94 119 GLN A O 1
ATOM 925 N N . ILE A 1 120 ? -7.961 9.359 4.816 1.00 93.25 120 ILE A N 1
ATOM 926 C CA . ILE A 1 120 ? -7.700 7.973 4.400 1.00 93.25 120 ILE A CA 1
ATOM 927 C C . ILE A 1 120 ? -8.646 7.008 5.111 1.00 93.25 120 ILE A C 1
ATOM 929 O O . ILE A 1 120 ? -9.202 6.117 4.476 1.00 93.25 120 ILE A O 1
ATOM 933 N N . VAL A 1 121 ? -8.918 7.225 6.400 1.00 93.06 121 VAL A N 1
ATOM 934 C CA . VAL A 1 121 ? -9.903 6.425 7.148 1.00 93.06 121 VAL A CA 1
ATOM 935 C C . VAL A 1 121 ? -11.278 6.477 6.480 1.00 93.06 121 VAL A C 1
ATOM 937 O O . VAL A 1 121 ? -11.937 5.444 6.385 1.00 93.06 121 VAL A O 1
ATOM 940 N N . LYS A 1 122 ? -11.702 7.647 5.981 1.00 92.12 122 LYS A N 1
ATOM 941 C CA . LYS A 1 122 ? -12.960 7.786 5.229 1.00 92.12 122 LYS A CA 1
ATOM 942 C C . LYS A 1 122 ? -12.933 7.049 3.891 1.00 92.12 122 LYS A C 1
ATOM 944 O O . LYS A 1 122 ? -13.946 6.475 3.524 1.00 92.12 122 LYS A O 1
ATOM 949 N N . LEU A 1 123 ? -11.805 7.057 3.178 1.00 91.69 123 LEU A N 1
ATOM 950 C CA . LEU A 1 123 ? -11.655 6.326 1.910 1.00 91.69 123 LEU A CA 1
ATOM 951 C C . LEU A 1 123 ? -11.647 4.801 2.095 1.00 91.69 123 LEU A C 1
ATOM 953 O O . LEU A 1 123 ? -11.993 4.078 1.168 1.00 91.69 123 LEU A O 1
ATOM 957 N N . LEU A 1 124 ? -11.234 4.325 3.271 1.00 87.81 124 LEU A N 1
ATOM 958 C CA . LEU A 1 124 ? -11.142 2.906 3.628 1.00 87.81 124 LEU A CA 1
ATOM 959 C C . LEU A 1 124 ? -12.320 2.408 4.486 1.00 87.81 124 LEU A C 1
ATOM 961 O O . LEU A 1 124 ? -12.254 1.302 5.025 1.00 87.81 124 LEU A O 1
ATOM 965 N N . SER A 1 125 ? -13.351 3.235 4.681 1.00 84.75 125 SER A N 1
ATOM 966 C CA . SER A 1 125 ? -14.583 2.877 5.402 1.00 84.75 125 SER A CA 1
ATOM 967 C C . SER A 1 125 ? -15.668 2.436 4.438 1.00 84.75 125 SER A C 1
ATOM 969 O O . SER A 1 125 ? -16.368 1.473 4.811 1.00 84.75 125 SER A O 1
#